Protein AF-A0A0S3T993-F1 (afdb_monomer_lite)

Organism: NCBI:txid157739

InterPro domains:
  IPR015421 Pyridoxal phosphate-dependent transferase, major domain [G3DSA:3.40.640.10] (2-81)
  IPR015424 Pyridoxal phosphate-dependent transferase [SSF53383] (3-78)
  IPR019942 LL-diaminopimelate aminotransferase/aminotransferase ALD1 [PTHR43144] (2-81)

Secondary structure (DSSP, 8-state):
--TT--EEEEES--HHHHHHHHHTT-S--EETTTTEETTEEEEE-SGGGTT---GGGS-S-SEEEEEESPTTT-PPPPHHHHHHTSHHHHHHHHHTTT-EEEEEEPPP-----S-S-S--

Structure (mmCIF, N/CA/C/O backbone):
data_AF-A0A0S3T993-F1
#
_entry.id   AF-A0A0S3T993-F1
#
loop_
_atom_site.group_PDB
_atom_site.id
_atom_site.type_symbol
_atom_site.label_atom_id
_atom_site.label_alt_id
_atom_site.label_comp_id
_atom_site.label_asym_id
_atom_site.label_entity_id
_atom_site.label_seq_id
_atom_site.pdbx_PDB_ins_code
_atom_site.Cartn_x
_atom_site.Cartn_y
_atom_site.Cartn_z
_atom_site.occupancy
_atom_site.B_iso_or_equiv
_atom_site.auth_seq_id
_atom_site.auth_comp_id
_atom_site.auth_asym_id
_atom_site.auth_atom_id
_atom_site.pdbx_PDB_model_num
ATOM 1 N N . MET A 1 1 ? 1.922 2.046 20.403 1.00 51.09 1 MET A N 1
ATOM 2 C CA . MET A 1 1 ? 1.347 2.466 19.107 1.00 51.09 1 MET A CA 1
ATOM 3 C C . MET A 1 1 ? -0.156 2.580 19.276 1.00 51.09 1 MET A C 1
ATOM 5 O O . MET A 1 1 ? -0.731 1.697 19.899 1.00 51.09 1 MET A O 1
ATOM 9 N N . GLY A 1 2 ? -0.756 3.696 18.858 1.00 52.25 2 GLY A N 1
ATOM 10 C CA . GLY A 1 2 ? -2.187 3.954 19.050 1.00 52.25 2 GLY A CA 1
ATOM 11 C C . GLY A 1 2 ? -3.064 3.232 18.014 1.00 52.25 2 GLY A C 1
ATOM 12 O O . GLY A 1 2 ? -2.574 2.911 16.933 1.00 52.25 2 GLY A O 1
ATOM 13 N N . PRO A 1 3 ? -4.356 3.006 18.305 1.00 52.75 3 PRO A N 1
ATOM 14 C CA . PRO A 1 3 ? -5.278 2.222 17.469 1.00 52.75 3 PRO A CA 1
ATOM 15 C C . PRO A 1 3 ? -5.688 2.880 16.134 1.00 52.75 3 PRO A C 1
ATOM 17 O O . PRO A 1 3 ? -6.504 2.322 15.414 1.00 52.75 3 PRO A O 1
ATOM 20 N N . ASN A 1 4 ? -5.130 4.044 15.784 1.00 63.72 4 ASN A N 1
ATOM 21 C CA . ASN A 1 4 ? -5.474 4.811 14.578 1.00 63.72 4 ASN A CA 1
ATOM 22 C C . ASN A 1 4 ? -4.246 5.062 13.688 1.00 63.72 4 ASN A C 1
ATOM 24 O O . ASN A 1 4 ? -4.073 6.151 13.145 1.00 63.72 4 ASN A O 1
ATOM 28 N N . LEU A 1 5 ? -3.354 4.076 13.581 1.00 71.38 5 LEU A N 1
ATOM 29 C CA . LEU A 1 5 ? -2.208 4.153 12.679 1.00 71.38 5 LEU A CA 1
ATOM 30 C C . LEU A 1 5 ? -2.711 4.097 11.229 1.00 71.38 5 LEU A C 1
ATOM 32 O O . LEU A 1 5 ? -3.357 3.122 10.844 1.00 71.38 5 LEU A O 1
ATOM 36 N N . LYS A 1 6 ? -2.434 5.128 10.425 1.00 77.44 6 LYS A N 1
ATOM 37 C CA . LYS A 1 6 ? -2.732 5.108 8.988 1.00 77.44 6 LYS A CA 1
ATOM 38 C C . LYS A 1 6 ? -1.568 4.464 8.247 1.00 77.44 6 LYS A C 1
ATOM 40 O O . LYS A 1 6 ? -0.425 4.892 8.412 1.00 77.44 6 LYS A O 1
ATOM 45 N N . ILE A 1 7 ? -1.872 3.446 7.450 1.00 83.38 7 ILE A N 1
ATOM 46 C CA . ILE A 1 7 ? -0.875 2.630 6.756 1.00 83.38 7 ILE A CA 1
ATOM 47 C C . ILE A 1 7 ? -0.956 2.901 5.265 1.00 83.38 7 ILE A C 1
ATOM 49 O O . ILE A 1 7 ? -2.048 3.012 4.710 1.00 83.38 7 ILE A O 1
ATOM 53 N N . VAL A 1 8 ? 0.200 2.966 4.621 1.00 85.62 8 VAL A N 1
ATOM 54 C CA . VAL A 1 8 ? 0.340 3.050 3.175 1.00 85.62 8 VAL A CA 1
ATOM 55 C C . VAL A 1 8 ? 1.039 1.812 2.640 1.00 85.62 8 VAL A C 1
ATOM 57 O O . VAL A 1 8 ? 2.048 1.372 3.191 1.00 85.62 8 VAL A O 1
ATOM 60 N N . VAL A 1 9 ? 0.523 1.288 1.533 1.00 87.62 9 VAL A N 1
ATOM 61 C CA . VAL A 1 9 ? 1.093 0.152 0.797 1.00 87.62 9 VAL A CA 1
ATOM 62 C C . VAL A 1 9 ? 1.142 0.461 -0.699 1.00 87.62 9 VAL A C 1
ATOM 64 O O . VAL A 1 9 ? 0.341 1.252 -1.200 1.00 87.62 9 VAL A O 1
ATOM 67 N N . GLN A 1 10 ? 2.072 -0.162 -1.425 1.00 87.56 10 GLN A N 1
ATOM 68 C CA . GLN A 1 10 ? 2.044 -0.174 -2.894 1.00 87.56 10 GLN A CA 1
ATOM 69 C C . GLN A 1 10 ? 0.809 -0.942 -3.404 1.00 87.56 10 GLN A C 1
ATOM 71 O O . GLN A 1 10 ? 0.290 -1.824 -2.732 1.00 87.56 10 GLN A O 1
ATOM 76 N N . ASP A 1 11 ? 0.310 -0.605 -4.586 1.00 89.06 11 ASP A N 1
ATOM 77 C CA . ASP A 1 11 ? -0.812 -1.288 -5.232 1.00 89.06 11 ASP A CA 1
ATOM 78 C C . ASP A 1 11 ? -0.450 -1.556 -6.700 1.00 89.06 11 ASP A C 1
ATOM 80 O O . ASP A 1 11 ? -0.424 -0.605 -7.491 1.00 89.06 11 ASP A O 1
ATOM 84 N N . PRO A 1 12 ? -0.120 -2.808 -7.073 1.00 88.19 12 PRO A N 1
ATOM 85 C CA . PRO A 1 12 ? -0.176 -4.025 -6.250 1.00 88.19 12 PRO A CA 1
ATOM 86 C C . PRO A 1 12 ? 1.036 -4.199 -5.305 1.00 88.19 12 PRO A C 1
ATOM 88 O O . PRO A 1 12 ? 2.169 -3.878 -5.672 1.00 88.19 12 PRO A O 1
ATOM 91 N N . SER A 1 13 ? 0.806 -4.792 -4.124 1.00 85.00 13 SER A N 1
ATOM 92 C CA . SER A 1 13 ? 1.839 -5.173 -3.140 1.00 85.00 13 SER A CA 1
ATOM 93 C C . SER A 1 13 ? 1.752 -6.636 -2.712 1.00 85.00 13 SER A C 1
ATOM 95 O O . SER A 1 13 ? 0.740 -7.311 -2.901 1.00 85.00 13 SER A O 1
ATOM 97 N N . PHE A 1 14 ? 2.790 -7.094 -2.014 1.00 81.44 14 PHE A N 1
ATOM 98 C CA . PHE A 1 14 ? 2.768 -8.341 -1.262 1.00 81.44 14 PHE A CA 1
ATOM 99 C C . PHE A 1 14 ? 1.672 -8.318 -0.178 1.00 81.44 14 PHE A C 1
ATOM 101 O O . PHE A 1 14 ? 1.600 -7.379 0.620 1.00 81.44 14 PHE A O 1
ATOM 108 N N . SER A 1 15 ? 0.810 -9.341 -0.150 1.00 83.50 15 SER A N 1
ATOM 109 C CA . SER A 1 15 ? -0.396 -9.354 0.697 1.00 83.50 15 SER A CA 1
ATOM 110 C C . SER A 1 15 ? -0.086 -9.364 2.193 1.00 83.50 15 SER A C 1
ATOM 112 O O . SER A 1 15 ? -0.845 -8.795 2.973 1.00 83.50 15 SER A O 1
ATOM 114 N N . ALA A 1 16 ? 1.065 -9.920 2.590 1.00 84.94 16 ALA A N 1
ATOM 115 C CA . ALA A 1 16 ? 1.424 -10.081 3.994 1.00 84.94 16 ALA A CA 1
ATOM 116 C C . ALA A 1 16 ? 1.459 -8.755 4.772 1.00 84.94 16 ALA A C 1
ATOM 118 O O . ALA A 1 16 ? 1.191 -8.758 5.972 1.00 84.94 16 ALA A O 1
ATOM 119 N N . TYR A 1 17 ? 1.757 -7.622 4.119 1.00 83.50 17 TYR A N 1
ATOM 120 C CA . TYR A 1 17 ? 1.703 -6.310 4.772 1.00 83.50 17 TYR A CA 1
ATOM 121 C C . TYR A 1 17 ? 0.278 -5.963 5.206 1.00 83.50 17 TYR A C 1
ATOM 123 O O . TYR A 1 17 ? 0.056 -5.600 6.358 1.00 83.50 17 TYR A O 1
ATOM 131 N N . ILE A 1 18 ? -0.690 -6.146 4.306 1.00 86.25 18 ILE A N 1
ATOM 132 C CA . ILE A 1 18 ? -2.106 -5.899 4.583 1.00 86.25 18 ILE A CA 1
ATOM 133 C C . ILE A 1 18 ? -2.612 -6.904 5.620 1.00 86.25 18 ILE A C 1
ATOM 135 O O . ILE A 1 18 ? -3.232 -6.494 6.598 1.00 86.25 18 ILE A O 1
ATOM 139 N N . ASP A 1 19 ? -2.289 -8.189 5.462 1.00 87.25 19 ASP A N 1
ATOM 140 C CA . ASP A 1 19 ? -2.718 -9.250 6.382 1.00 87.25 19 ASP A CA 1
ATOM 141 C C . ASP A 1 19 ? -2.198 -9.002 7.808 1.00 87.25 19 ASP A C 1
ATOM 143 O O . ASP A 1 19 ? -2.945 -9.112 8.781 1.00 87.25 19 ASP A O 1
ATOM 147 N N . SER A 1 20 ? -0.939 -8.574 7.944 1.00 85.31 20 SER A N 1
ATOM 148 C CA . SER A 1 20 ? -0.346 -8.218 9.239 1.00 85.31 20 SER A CA 1
ATOM 149 C C . SER A 1 20 ? -1.077 -7.037 9.880 1.00 85.31 20 SER A C 1
ATOM 151 O O . SER A 1 20 ? -1.390 -7.065 11.071 1.00 85.31 20 SER A O 1
ATOM 153 N N . SER A 1 21 ? -1.412 -6.014 9.094 1.00 84.62 21 SER A N 1
ATOM 154 C CA . SER A 1 21 ? -2.172 -4.855 9.567 1.00 84.62 21 SER A CA 1
ATOM 155 C C . SER A 1 21 ? -3.614 -5.200 9.958 1.00 84.62 21 SER A C 1
ATOM 157 O O . SER A 1 21 ? -4.137 -4.621 10.914 1.00 84.62 21 SER A O 1
ATOM 159 N N . VAL A 1 22 ? -4.246 -6.159 9.269 1.00 86.38 22 VAL A N 1
ATOM 160 C CA . VAL A 1 22 ? -5.557 -6.720 9.642 1.00 86.38 22 VAL A CA 1
ATOM 161 C C . VAL A 1 22 ? -5.473 -7.411 10.999 1.00 86.38 22 VAL A C 1
ATOM 163 O O . VAL A 1 22 ? -6.270 -7.107 11.886 1.00 86.38 22 VAL A O 1
ATOM 166 N N . ILE A 1 23 ? -4.487 -8.291 11.189 1.00 85.06 23 ILE A N 1
ATOM 167 C CA . ILE A 1 23 ? -4.314 -9.082 12.419 1.00 85.06 23 ILE A CA 1
ATOM 168 C C . ILE A 1 23 ? -4.056 -8.185 13.637 1.00 85.06 23 ILE A C 1
ATOM 170 O O . ILE A 1 23 ? -4.585 -8.440 14.716 1.00 85.06 23 ILE A O 1
ATOM 174 N N . ILE A 1 24 ? -3.279 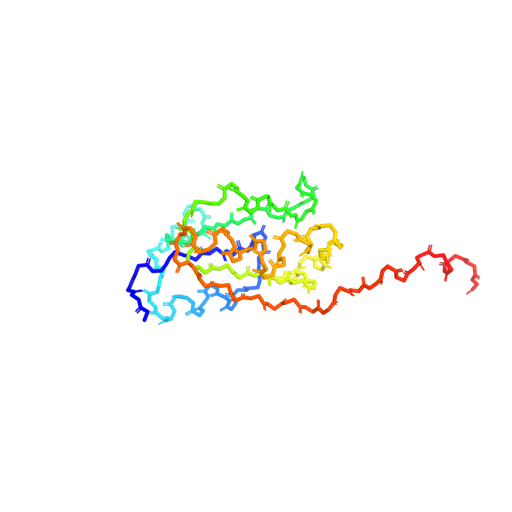-7.112 13.469 1.00 83.81 24 ILE A N 1
ATOM 175 C CA . ILE A 1 24 ? -2.968 -6.154 14.547 1.00 83.81 24 ILE A CA 1
ATOM 176 C C . ILE A 1 24 ? -4.159 -5.208 14.822 1.00 83.81 24 ILE A C 1
ATOM 178 O O . ILE A 1 24 ? -4.152 -4.462 15.800 1.00 83.81 24 ILE A O 1
ATOM 182 N N . GLY A 1 25 ? -5.210 -5.243 13.995 1.00 82.56 25 GLY A N 1
ATOM 183 C CA . GLY A 1 25 ? -6.402 -4.408 14.155 1.00 82.56 25 GLY A CA 1
ATOM 184 C C . GLY A 1 25 ? -6.182 -2.946 13.762 1.00 82.56 25 GLY A C 1
ATOM 185 O O . GLY A 1 25 ? -6.857 -2.063 14.284 1.00 82.56 25 GLY A O 1
ATOM 186 N N . GLN A 1 26 ? -5.231 -2.673 12.863 1.00 80.62 26 GLN A N 1
ATOM 187 C CA . GLN A 1 26 ? -4.896 -1.314 12.411 1.00 80.62 26 GLN A CA 1
ATOM 188 C C . GLN A 1 26 ? -5.740 -0.851 11.214 1.00 80.62 26 GLN A C 1
ATOM 190 O O . GLN A 1 26 ? -5.737 0.328 10.858 1.00 80.62 26 GLN A O 1
ATOM 195 N N . VAL A 1 27 ? -6.472 -1.767 10.582 1.00 84.25 27 VAL A N 1
ATOM 196 C CA . VAL A 1 27 ? -7.250 -1.499 9.366 1.00 84.25 27 VAL A CA 1
ATOM 197 C C . VAL A 1 27 ? -8.746 -1.517 9.670 1.00 84.25 27 VAL A C 1
ATOM 199 O O . VAL A 1 27 ? -9.216 -2.188 10.588 1.00 84.25 27 VAL A O 1
ATOM 202 N N . GLY A 1 28 ? -9.513 -0.760 8.894 1.00 85.75 28 GLY A N 1
ATOM 203 C CA . GLY A 1 28 ? -10.967 -0.741 8.983 1.00 85.75 28 GLY A CA 1
ATOM 204 C C . GLY A 1 28 ? -11.620 -1.890 8.210 1.00 85.75 28 GLY A C 1
ATOM 205 O O . GLY A 1 28 ? -10.967 -2.809 7.729 1.00 85.75 28 GLY A O 1
ATOM 206 N N . LYS A 1 29 ? -12.947 -1.820 8.053 1.00 89.00 29 LYS A N 1
ATOM 207 C CA . LYS A 1 29 ? -13.720 -2.835 7.317 1.00 89.00 29 LYS A CA 1
ATOM 208 C C . LYS A 1 29 ? -13.238 -2.987 5.868 1.00 89.00 29 LYS A C 1
ATOM 210 O O . LYS A 1 29 ? -12.922 -1.988 5.218 1.00 89.00 29 LYS A O 1
ATOM 215 N N . PHE A 1 30 ? -13.265 -4.217 5.367 1.00 89.94 30 PHE A N 1
ATOM 216 C CA . PHE A 1 30 ? -13.106 -4.510 3.946 1.00 89.94 30 PHE A CA 1
ATOM 217 C C . PHE A 1 30 ? -14.303 -3.967 3.146 1.00 89.94 30 PHE A C 1
ATOM 219 O O . PHE A 1 30 ? -15.435 -3.968 3.637 1.00 89.94 30 PHE A O 1
ATOM 226 N N . VAL A 1 31 ? -14.048 -3.444 1.947 1.00 91.75 31 VAL A N 1
ATOM 227 C CA . VAL A 1 31 ? -15.059 -2.887 1.039 1.00 91.75 31 VAL A CA 1
ATOM 228 C C . VAL A 1 31 ? -15.065 -3.708 -0.245 1.00 91.75 31 VAL A C 1
ATOM 230 O O . VAL A 1 31 ? -14.241 -3.474 -1.130 1.00 91.75 31 VAL A O 1
ATOM 233 N N . ASP A 1 32 ? -16.018 -4.636 -0.358 1.00 89.62 32 ASP A N 1
ATOM 234 C CA . ASP A 1 32 ? -16.078 -5.630 -1.442 1.00 89.62 32 ASP A CA 1
ATOM 235 C C . ASP A 1 32 ? -16.079 -5.000 -2.840 1.00 89.62 32 ASP A C 1
ATOM 237 O O . ASP A 1 32 ? -15.332 -5.425 -3.714 1.00 89.62 32 ASP A O 1
ATOM 241 N N . ASN A 1 33 ? -16.840 -3.917 -3.034 1.00 90.25 33 ASN A N 1
ATOM 242 C CA . ASN A 1 33 ? -16.969 -3.247 -4.335 1.00 90.25 33 ASN A CA 1
ATOM 243 C C . ASN A 1 33 ? -15.650 -2.666 -4.873 1.00 90.25 33 ASN A C 1
ATOM 245 O O . ASN A 1 33 ? -15.547 -2.389 -6.064 1.00 90.25 33 ASN A O 1
ATOM 249 N N . VAL A 1 34 ? -14.671 -2.423 -3.996 1.00 85.94 34 VAL A N 1
ATOM 250 C CA . VAL A 1 34 ? -13.376 -1.814 -4.346 1.00 85.94 34 VAL A CA 1
ATOM 251 C C . VAL A 1 34 ? -12.219 -2.794 -4.111 1.00 85.94 34 VAL A C 1
ATOM 253 O O . VAL A 1 34 ? -11.107 -2.541 -4.563 1.00 85.94 34 VAL A O 1
ATOM 256 N N . GLY A 1 35 ? -12.457 -3.910 -3.411 1.00 87.19 35 GLY A N 1
ATOM 257 C CA . GLY A 1 35 ? -11.431 -4.897 -3.069 1.00 87.19 35 GLY A CA 1
ATOM 258 C C . GLY A 1 35 ? -10.366 -4.373 -2.100 1.00 87.19 35 GLY A C 1
ATOM 259 O O . GLY A 1 35 ? -9.216 -4.799 -2.165 1.00 87.19 35 GLY A O 1
ATOM 260 N N . LYS A 1 36 ? -10.712 -3.406 -1.239 1.00 89.75 36 LYS A N 1
ATOM 261 C CA . LYS A 1 36 ? -9.754 -2.672 -0.391 1.00 89.75 36 LYS A CA 1
ATOM 262 C C . LYS A 1 36 ? -10.234 -2.552 1.052 1.00 89.75 36 LYS A C 1
ATOM 264 O O . LYS A 1 36 ? -11.434 -2.467 1.318 1.00 89.75 36 LYS A O 1
ATOM 269 N N . TYR A 1 37 ? -9.292 -2.500 1.990 1.00 90.31 37 TYR A N 1
ATOM 270 C CA . TYR A 1 37 ? -9.574 -2.219 3.397 1.00 90.31 37 TYR A CA 1
ATOM 271 C C . TYR A 1 37 ? -9.658 -0.713 3.640 1.00 90.31 37 TYR A C 1
ATOM 273 O O . TYR A 1 37 ? -8.884 0.076 3.094 1.00 90.31 37 TYR A O 1
ATOM 281 N N . LYS A 1 38 ? -10.591 -0.295 4.500 1.00 88.19 38 LYS A N 1
ATOM 28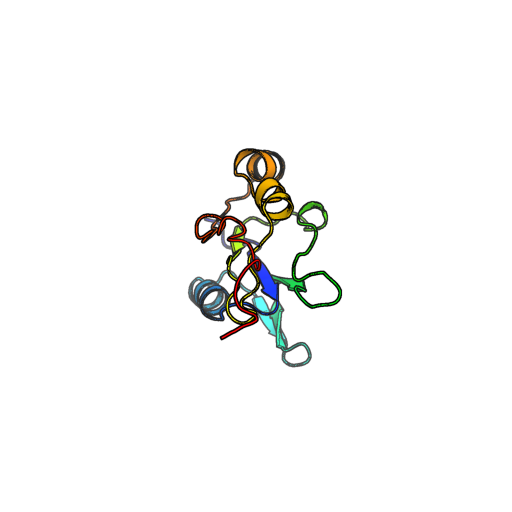2 C CA . LYS A 1 38 ? -10.603 1.079 5.019 1.00 88.19 38 LYS A CA 1
ATOM 283 C C . LYS A 1 38 ? -9.363 1.327 5.881 1.00 88.19 38 LYS A C 1
ATOM 285 O O . LYS A 1 38 ? -8.802 0.398 6.448 1.00 88.19 38 LYS A O 1
ATOM 290 N N . ASN A 1 39 ? -8.988 2.596 6.034 1.00 86.12 39 ASN A N 1
ATOM 291 C CA . ASN A 1 39 ? -7.825 3.023 6.823 1.00 86.12 39 ASN A CA 1
ATOM 292 C C . ASN A 1 39 ? -6.452 2.574 6.267 1.00 86.12 39 ASN A C 1
ATOM 294 O O . ASN A 1 39 ? -5.439 2.734 6.944 1.00 86.12 39 ASN A O 1
ATOM 298 N N . ILE A 1 40 ? -6.415 2.069 5.027 1.00 87.62 40 ILE A N 1
ATOM 299 C CA . ILE A 1 40 ? -5.192 1.864 4.246 1.00 87.62 40 ILE A CA 1
ATOM 300 C C . ILE A 1 40 ? -5.216 2.815 3.050 1.00 87.62 40 ILE A C 1
ATOM 302 O O . ILE A 1 40 ? -6.237 2.956 2.371 1.00 87.62 40 ILE A O 1
ATOM 306 N N . GLU A 1 41 ? -4.094 3.469 2.790 1.00 87.56 41 GLU A N 1
ATOM 307 C CA . GLU A 1 41 ? -3.871 4.277 1.598 1.00 87.56 41 GLU A CA 1
ATOM 308 C C . GLU A 1 41 ? -3.015 3.488 0.597 1.00 87.56 41 GLU A C 1
ATOM 310 O O . GLU A 1 41 ? -1.952 2.960 0.912 1.00 87.56 41 GLU A O 1
ATOM 315 N N . TYR A 1 42 ? -3.536 3.335 -0.618 1.00 87.50 42 TYR A N 1
ATOM 316 C CA . TYR A 1 42 ? -2.977 2.452 -1.640 1.00 87.50 42 TYR A CA 1
ATOM 317 C C . TYR A 1 42 ? -2.276 3.289 -2.712 1.00 87.50 42 TYR A C 1
ATOM 319 O O . TYR A 1 42 ? -2.938 4.017 -3.454 1.00 87.50 42 TYR A O 1
ATOM 327 N N . MET A 1 43 ? -0.952 3.182 -2.814 1.00 87.38 43 MET A N 1
ATOM 328 C CA . MET A 1 43 ? -0.152 3.868 -3.833 1.00 87.38 43 MET A CA 1
ATOM 329 C C . MET A 1 43 ? -0.234 3.108 -5.150 1.00 87.38 43 MET A C 1
ATOM 331 O O . MET A 1 43 ? 0.376 2.055 -5.296 1.00 87.38 43 MET A O 1
ATOM 335 N N . THR A 1 44 ? -0.980 3.636 -6.118 1.00 88.00 44 THR A N 1
ATOM 336 C CA . THR A 1 44 ? -1.119 2.993 -7.431 1.00 88.00 44 THR A CA 1
ATOM 337 C C . THR A 1 44 ? 0.215 2.989 -8.188 1.00 88.00 44 THR A C 1
ATOM 339 O O . THR A 1 44 ? 0.652 4.002 -8.746 1.00 88.00 44 THR A O 1
ATOM 342 N N . CYS A 1 45 ? 0.843 1.820 -8.246 1.00 83.88 45 CYS A N 1
ATOM 343 C CA . CYS A 1 45 ? 2.123 1.576 -8.895 1.00 83.88 45 CYS A CA 1
ATOM 344 C C . CYS A 1 45 ? 1.894 0.720 -10.144 1.00 83.88 45 CYS A C 1
ATOM 346 O O . CYS A 1 45 ? 1.763 -0.499 -10.071 1.00 83.88 45 CYS A O 1
ATOM 348 N N . GLY A 1 46 ? 1.870 1.354 -11.314 1.00 84.88 46 GLY A N 1
ATOM 349 C CA . GLY A 1 46 ? 1.691 0.660 -12.586 1.00 84.88 46 GLY A CA 1
ATOM 350 C C . GLY A 1 46 ? 2.501 1.291 -13.713 1.00 84.88 46 GLY A C 1
ATOM 351 O O . GLY A 1 46 ? 3.210 2.274 -13.489 1.00 84.88 46 GLY A O 1
ATOM 352 N N . PRO A 1 47 ? 2.371 0.780 -14.948 1.00 82.12 47 PRO A N 1
ATOM 353 C CA . PRO A 1 47 ? 3.119 1.292 -16.097 1.00 82.12 47 PRO A CA 1
ATOM 354 C C . PRO A 1 47 ? 2.904 2.792 -16.332 1.00 82.12 47 PRO A C 1
ATOM 356 O O . PRO A 1 47 ? 3.835 3.506 -16.676 1.00 82.12 47 PRO A O 1
ATOM 359 N N . GLN A 1 48 ? 1.689 3.289 -16.075 1.00 84.31 48 GLN A N 1
ATOM 360 C CA . GLN A 1 48 ? 1.338 4.701 -16.269 1.00 84.31 48 GLN A CA 1
ATOM 361 C C . GLN A 1 48 ? 2.007 5.640 -15.255 1.00 84.31 48 GLN A C 1
ATOM 363 O O . GLN A 1 48 ? 2.140 6.833 -15.510 1.00 84.31 48 GLN A O 1
ATOM 368 N N . THR A 1 49 ? 2.433 5.104 -14.108 1.00 80.25 49 THR A N 1
ATOM 369 C CA . THR A 1 49 ? 3.134 5.836 -13.046 1.00 80.25 49 THR A CA 1
ATOM 370 C C . THR A 1 49 ? 4.612 5.452 -12.964 1.00 80.25 49 THR A C 1
ATOM 372 O O . THR A 1 49 ? 5.282 5.803 -11.999 1.00 80.25 49 THR A O 1
ATOM 375 N N . ASN A 1 50 ? 5.152 4.717 -13.947 1.00 82.12 50 ASN A N 1
ATOM 376 C CA . ASN A 1 50 ? 6.494 4.120 -13.876 1.00 82.12 50 ASN A CA 1
ATOM 377 C C . ASN A 1 50 ? 6.725 3.349 -12.562 1.00 82.12 50 ASN A C 1
ATOM 379 O O . ASN A 1 50 ? 7.797 3.432 -11.965 1.00 82.12 50 ASN A O 1
ATOM 383 N N . PHE A 1 51 ? 5.687 2.650 -12.087 1.00 82.75 51 PHE A N 1
ATOM 384 C CA . PHE A 1 51 ? 5.676 1.859 -10.854 1.00 82.75 51 PHE A CA 1
ATOM 385 C C . PHE A 1 51 ? 6.091 2.627 -9.585 1.00 82.75 51 PHE A C 1
ATOM 387 O O . PHE A 1 51 ? 6.479 2.016 -8.591 1.00 82.75 51 PHE A O 1
ATOM 394 N N . PHE A 1 52 ? 5.966 3.957 -9.586 1.00 79.69 52 PHE A N 1
ATOM 395 C CA . PHE A 1 52 ? 6.288 4.803 -8.441 1.00 79.69 52 PHE A CA 1
ATOM 396 C C . PHE A 1 52 ? 5.291 5.955 -8.317 1.00 79.69 52 PHE A C 1
ATOM 398 O O . PHE A 1 52 ? 4.933 6.603 -9.296 1.00 79.69 52 PHE A O 1
ATOM 405 N N . THR A 1 53 ? 4.846 6.239 -7.099 1.00 74.94 53 THR A N 1
ATOM 406 C CA . THR A 1 53 ? 3.930 7.351 -6.819 1.00 74.94 53 THR A CA 1
ATOM 407 C C . THR A 1 53 ? 4.646 8.396 -5.977 1.00 74.94 53 THR A C 1
ATOM 409 O O . THR A 1 53 ? 5.470 8.055 -5.131 1.00 74.94 53 THR A O 1
ATOM 412 N N . ASP A 1 54 ? 4.338 9.673 -6.203 1.00 71.88 54 ASP A N 1
ATOM 413 C CA . ASP A 1 54 ? 4.912 10.757 -5.412 1.00 71.88 54 ASP A CA 1
ATOM 414 C C . ASP A 1 54 ? 4.443 10.678 -3.951 1.00 71.88 54 ASP A C 1
ATOM 416 O O . ASP A 1 54 ? 3.286 10.957 -3.623 1.00 71.88 54 ASP A O 1
ATOM 420 N N . LEU A 1 55 ? 5.376 10.338 -3.065 1.00 70.00 55 LEU A N 1
ATOM 421 C CA . LEU A 1 55 ? 5.163 10.222 -1.623 1.00 70.00 55 LEU A CA 1
ATOM 422 C C . LEU A 1 55 ? 4.782 11.557 -0.976 1.00 70.00 55 LEU A C 1
ATOM 424 O O . LEU A 1 55 ? 4.238 11.587 0.128 1.00 70.00 55 LEU A O 1
ATOM 428 N N . LEU A 1 56 ? 5.053 12.686 -1.638 1.00 67.12 56 LEU A N 1
ATOM 429 C CA . LEU A 1 56 ? 4.697 14.006 -1.126 1.00 67.12 56 LEU A CA 1
ATOM 430 C C . LEU A 1 56 ? 3.184 14.236 -1.120 1.00 67.12 56 LEU A C 1
ATOM 432 O O . LEU A 1 56 ? 2.712 14.990 -0.261 1.00 67.12 56 LEU A O 1
ATOM 436 N N . SER A 1 57 ? 2.457 13.579 -2.027 1.00 68.19 57 SER A N 1
ATOM 437 C CA . SER A 1 57 ? 0.998 13.671 -2.171 1.00 68.19 57 SER A CA 1
ATOM 438 C C . SER A 1 57 ? 0.220 12.903 -1.096 1.00 68.19 57 SER A C 1
ATOM 440 O O . SER A 1 57 ? -0.963 13.164 -0.885 1.00 68.19 57 SER A O 1
ATOM 442 N N . ILE A 1 58 ? 0.899 12.009 -0.377 1.00 70.00 58 ILE A N 1
ATOM 443 C CA . ILE A 1 58 ? 0.314 11.137 0.638 1.00 70.00 58 ILE A CA 1
ATOM 444 C C . ILE A 1 58 ? 0.029 11.946 1.905 1.00 70.00 58 ILE A C 1
ATOM 446 O O . ILE A 1 58 ? 0.915 12.597 2.477 1.00 70.00 58 ILE A O 1
ATOM 450 N N . SER A 1 59 ? -1.226 11.916 2.355 1.00 59.41 59 SER A N 1
ATOM 451 C CA . SER A 1 59 ? -1.654 12.654 3.545 1.00 59.41 59 SER A CA 1
ATOM 452 C C . SER A 1 59 ? -1.234 11.896 4.809 1.00 59.41 59 SER A C 1
ATOM 454 O O . SER A 1 59 ? -1.466 10.696 4.909 1.00 59.41 59 SER A O 1
ATOM 456 N N . SER A 1 60 ? -0.642 12.606 5.781 1.00 60.16 60 SER A N 1
ATOM 457 C CA . SER A 1 60 ? -0.365 12.184 7.173 1.00 60.16 60 SER A CA 1
ATOM 458 C C . SER A 1 60 ? -0.416 10.666 7.421 1.00 60.16 60 SER A C 1
ATOM 460 O O . SER A 1 60 ? -1.395 10.150 7.958 1.00 60.16 60 SER A O 1
ATOM 462 N N . THR A 1 61 ? 0.610 9.944 6.960 1.00 62.75 61 THR A N 1
ATOM 463 C CA . THR A 1 61 ? 0.666 8.479 7.071 1.00 62.75 61 THR A CA 1
ATOM 464 C C . THR A 1 61 ? 1.756 8.033 8.019 1.00 62.75 61 THR A C 1
ATOM 466 O O . THR A 1 61 ? 2.934 8.206 7.728 1.00 62.75 61 THR A O 1
ATOM 469 N N . GLU A 1 62 ? 1.353 7.364 9.087 1.00 65.44 62 GLU A N 1
ATOM 470 C CA . GLU A 1 62 ? 2.220 6.906 10.165 1.00 65.44 62 GLU A CA 1
ATOM 471 C C . GLU A 1 62 ? 3.109 5.713 9.799 1.00 65.44 62 GLU A C 1
ATOM 473 O O . GLU A 1 62 ? 4.119 5.520 10.460 1.00 65.44 62 GLU A O 1
ATOM 478 N N . LEU A 1 63 ? 2.753 4.911 8.788 1.00 75.88 63 LEU A N 1
ATOM 479 C CA . LEU A 1 63 ? 3.538 3.754 8.349 1.00 75.88 63 LEU A CA 1
ATOM 480 C C . LEU A 1 63 ? 3.457 3.536 6.839 1.00 75.88 63 LEU A C 1
ATOM 482 O O . LEU A 1 63 ? 2.368 3.361 6.307 1.00 75.88 63 LEU A O 1
ATOM 486 N N . ILE A 1 64 ? 4.600 3.497 6.152 1.00 80.19 64 ILE A N 1
ATOM 487 C CA . ILE A 1 64 ? 4.678 3.196 4.712 1.00 80.19 64 ILE A CA 1
ATOM 488 C C . ILE A 1 64 ? 5.419 1.873 4.528 1.00 80.19 64 ILE A C 1
ATOM 490 O O . ILE A 1 64 ? 6.594 1.788 4.883 1.00 80.19 64 ILE A O 1
ATOM 494 N N . PHE A 1 65 ? 4.751 0.879 3.941 1.00 82.56 65 PHE A N 1
ATOM 495 C CA . PHE A 1 65 ? 5.374 -0.343 3.440 1.00 82.56 65 PHE A CA 1
ATOM 496 C C . PHE A 1 65 ? 5.786 -0.144 1.983 1.00 82.56 65 PHE A C 1
ATOM 498 O O . PHE A 1 65 ? 4.946 0.035 1.098 1.00 82.56 65 PHE A O 1
ATOM 505 N N . PHE A 1 66 ? 7.093 -0.188 1.744 1.00 81.62 66 PHE A N 1
ATOM 506 C CA . PHE A 1 66 ? 7.682 -0.069 0.416 1.00 81.62 66 PHE A CA 1
ATOM 507 C C . PHE A 1 66 ? 8.647 -1.226 0.182 1.00 81.62 66 PHE A C 1
ATOM 509 O O . PHE A 1 66 ? 9.554 -1.438 0.997 1.00 81.62 66 PHE A O 1
ATOM 516 N N . ASN A 1 67 ? 8.430 -1.946 -0.915 1.00 83.00 67 ASN A N 1
ATOM 517 C CA . ASN A 1 67 ? 9.207 -3.095 -1.340 1.00 83.00 67 ASN A CA 1
ATOM 518 C C . ASN A 1 67 ? 9.907 -2.777 -2.668 1.00 83.00 67 ASN A C 1
ATOM 520 O O . ASN A 1 67 ? 9.265 -2.413 -3.654 1.00 83.00 67 ASN A O 1
ATOM 524 N N . SER A 1 68 ? 11.230 -2.909 -2.693 1.00 82.62 68 SER A N 1
ATOM 525 C CA . SER A 1 68 ? 12.039 -2.743 -3.901 1.00 82.62 68 SER A CA 1
ATOM 526 C C . SER A 1 68 ? 13.149 -3.801 -3.919 1.00 82.62 68 SER A C 1
ATOM 528 O O . SER A 1 68 ? 13.980 -3.799 -3.003 1.00 82.62 68 SER A O 1
ATOM 530 N N . PRO A 1 69 ? 13.199 -4.683 -4.939 1.00 85.25 69 PRO A N 1
ATOM 531 C CA . PRO A 1 69 ? 12.238 -4.819 -6.044 1.00 85.25 69 PRO A CA 1
ATOM 532 C C . PRO A 1 69 ? 10.820 -5.192 -5.574 1.00 85.25 69 PRO A C 1
ATOM 534 O O . PRO A 1 69 ? 10.654 -6.050 -4.710 1.00 85.25 69 PRO A O 1
ATOM 537 N N . ASN A 1 70 ? 9.787 -4.555 -6.133 1.00 83.38 70 ASN A N 1
ATOM 538 C CA . ASN A 1 70 ? 8.408 -4.767 -5.690 1.00 83.38 70 ASN A CA 1
ATOM 539 C C . ASN A 1 70 ? 7.906 -6.165 -6.067 1.00 83.38 70 ASN A C 1
ATOM 541 O O . ASN A 1 70 ? 7.808 -6.501 -7.239 1.00 83.38 70 ASN A O 1
ATOM 545 N N . ASN A 1 71 ? 7.494 -6.963 -5.092 1.00 83.69 71 ASN A N 1
ATOM 546 C CA . ASN A 1 71 ? 6.673 -8.155 -5.309 1.00 83.69 71 ASN A CA 1
ATOM 547 C C . ASN A 1 71 ? 5.187 -7.733 -5.320 1.00 83.69 71 ASN A C 1
ATOM 549 O O . ASN A 1 71 ? 4.744 -7.201 -4.298 1.00 83.69 71 ASN A O 1
ATOM 553 N N . PRO A 1 72 ? 4.405 -7.938 -6.403 1.00 85.50 72 PRO A N 1
ATOM 554 C CA . PRO A 1 72 ? 4.622 -8.883 -7.513 1.00 85.50 72 PRO A CA 1
ATOM 555 C C . PRO A 1 72 ? 5.164 -8.305 -8.830 1.00 85.50 72 PRO A C 1
ATOM 557 O O . PRO A 1 72 ? 5.332 -9.056 -9.786 1.00 85.50 72 PRO A O 1
ATOM 560 N N . THR A 1 73 ? 5.414 -6.998 -8.939 1.00 85.75 73 THR A N 1
ATOM 561 C CA . THR A 1 73 ? 5.723 -6.376 -10.246 1.00 85.75 73 THR A CA 1
ATOM 562 C C . THR A 1 73 ? 7.165 -6.564 -10.729 1.00 85.75 73 THR A C 1
ATOM 564 O O . THR A 1 73 ? 7.461 -6.255 -11.878 1.00 85.75 73 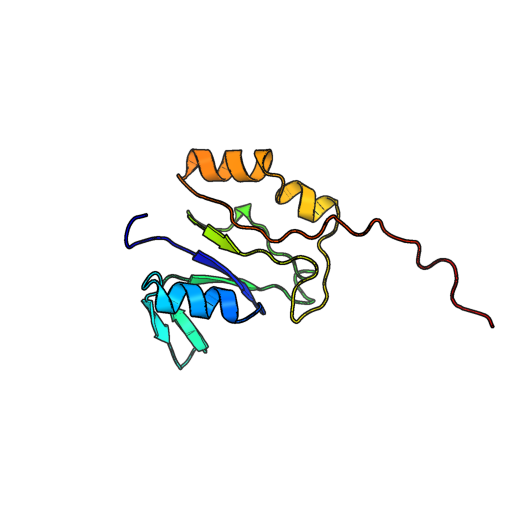THR A O 1
ATOM 567 N N . GLY A 1 74 ? 8.076 -7.005 -9.863 1.00 84.06 74 GLY A N 1
ATOM 568 C CA . GLY A 1 74 ? 9.518 -7.087 -10.104 1.00 84.06 74 GLY A CA 1
ATOM 569 C C . GLY A 1 74 ? 10.221 -5.732 -10.249 1.00 84.06 74 GLY A C 1
ATOM 570 O O . GLY A 1 74 ? 11.424 -5.700 -10.486 1.00 84.06 74 GLY A O 1
ATOM 571 N N . HIS A 1 75 ? 9.505 -4.609 -10.125 1.00 83.44 75 HIS A N 1
ATOM 572 C CA . HIS A 1 75 ? 10.066 -3.295 -10.428 1.00 83.44 75 HIS A CA 1
ATOM 573 C C . HIS A 1 75 ? 10.953 -2.789 -9.287 1.00 83.44 75 HIS A C 1
ATOM 575 O O . HIS A 1 75 ? 10.493 -2.658 -8.150 1.00 83.44 75 HIS A O 1
ATOM 581 N N . ALA A 1 76 ? 12.212 -2.486 -9.594 1.00 84.69 76 ALA A N 1
ATOM 582 C CA . ALA A 1 76 ? 13.143 -1.862 -8.664 1.00 84.69 76 ALA A CA 1
ATOM 583 C C . ALA A 1 76 ? 13.056 -0.337 -8.768 1.00 84.69 76 ALA A C 1
ATOM 585 O O . ALA A 1 76 ? 13.053 0.222 -9.864 1.00 84.69 76 ALA A O 1
ATOM 586 N N . ALA A 1 77 ? 13.000 0.341 -7.625 1.00 82.12 77 ALA A N 1
ATOM 587 C CA . ALA A 1 77 ? 13.053 1.793 -7.590 1.00 82.12 77 ALA A CA 1
ATOM 588 C C . ALA A 1 77 ? 14.420 2.286 -8.087 1.00 82.12 77 ALA A C 1
ATOM 590 O O . ALA A 1 77 ? 15.472 1.825 -7.640 1.00 82.12 77 ALA A O 1
ATOM 591 N N . THR A 1 78 ? 14.406 3.260 -8.994 1.00 82.75 78 THR A N 1
ATOM 592 C CA . THR A 1 78 ? 15.624 3.925 -9.472 1.00 82.75 78 THR A CA 1
ATOM 593 C C . THR A 1 78 ? 16.322 4.666 -8.334 1.00 82.75 78 THR A C 1
ATOM 595 O O . THR A 1 78 ? 15.682 5.116 -7.385 1.00 82.75 78 THR A O 1
ATOM 598 N N . ARG A 1 79 ? 17.626 4.940 -8.468 1.00 76.75 79 ARG A N 1
ATOM 599 C CA . ARG A 1 79 ? 18.376 5.754 -7.491 1.00 76.75 79 ARG A CA 1
ATOM 600 C C . ARG A 1 79 ? 17.708 7.102 -7.184 1.00 76.75 79 ARG A C 1
ATOM 602 O O . ARG A 1 79 ? 17.745 7.558 -6.046 1.00 76.75 79 ARG A O 1
ATOM 609 N N . LYS A 1 80 ? 17.083 7.746 -8.180 1.00 76.94 80 LYS A N 1
ATOM 610 C CA . LYS A 1 80 ? 16.344 9.005 -7.974 1.00 76.94 80 LYS A CA 1
ATOM 611 C C . LYS A 1 80 ? 15.105 8.789 -7.106 1.00 76.94 80 LYS A C 1
ATOM 613 O O . LYS A 1 80 ? 14.897 9.558 -6.179 1.00 76.94 80 LYS A O 1
ATOM 618 N N . GLN A 1 81 ? 14.323 7.747 -7.381 1.00 74.88 81 GLN A N 1
ATOM 619 C CA . GLN A 1 81 ? 13.140 7.374 -6.598 1.00 74.88 81 GLN A CA 1
ATOM 620 C C . GLN A 1 81 ? 13.516 6.955 -5.169 1.00 74.88 81 GLN A C 1
ATOM 622 O O . GLN A 1 81 ? 12.920 7.443 -4.214 1.00 74.88 81 GLN A O 1
ATOM 627 N N . SER A 1 82 ? 14.570 6.153 -5.010 1.00 67.88 82 SER A N 1
ATOM 628 C CA . SER A 1 82 ? 15.110 5.757 -3.704 1.00 67.88 82 SER A CA 1
ATOM 629 C C . SER A 1 82 ? 15.682 6.941 -2.920 1.00 67.88 82 SER A C 1
ATOM 631 O O . SER A 1 82 ? 15.553 6.978 -1.706 1.00 67.88 82 SER A O 1
ATOM 633 N N . CYS A 1 83 ? 16.211 7.973 -3.585 1.00 66.50 83 CYS A N 1
ATOM 634 C CA . CYS A 1 83 ? 16.634 9.212 -2.920 1.00 66.50 83 CYS A CA 1
ATOM 635 C C . CYS A 1 83 ? 15.457 9.954 -2.252 1.00 66.50 83 CYS A C 1
ATOM 637 O O . CYS A 1 83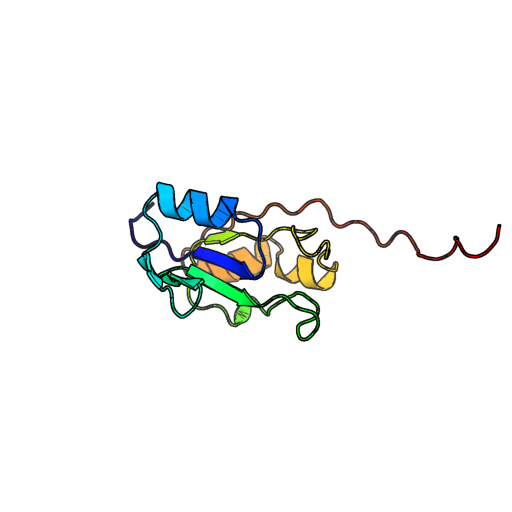 ? 15.616 10.565 -1.195 1.00 66.50 83 CYS A O 1
ATOM 639 N N . PHE A 1 84 ? 14.248 9.864 -2.822 1.00 64.44 84 PHE A N 1
ATOM 640 C CA . PHE A 1 84 ? 13.031 10.362 -2.168 1.00 64.44 84 PHE A CA 1
ATOM 641 C C . PHE A 1 84 ? 12.579 9.477 -0.997 1.00 64.44 84 PHE A C 1
ATOM 643 O O . PHE A 1 84 ? 11.821 9.952 -0.153 1.00 64.44 84 PHE A O 1
ATOM 650 N N . MET A 1 85 ? 13.070 8.234 -0.932 1.00 61.69 85 MET A N 1
ATOM 651 C CA . MET A 1 85 ? 12.872 7.288 0.169 1.00 61.69 85 MET A CA 1
ATOM 652 C C . MET A 1 85 ? 13.963 7.372 1.250 1.00 61.69 85 MET A C 1
ATOM 654 O O . MET A 1 85 ? 13.885 6.650 2.243 1.00 61.69 85 MET A O 1
ATOM 658 N N . GLU A 1 86 ? 14.986 8.217 1.084 1.00 60.66 86 GLU A N 1
ATOM 659 C CA . GLU A 1 86 ? 16.079 8.293 2.055 1.00 60.66 86 GLU A CA 1
ATOM 660 C C . GLU A 1 86 ? 15.557 8.697 3.438 1.00 60.66 86 GLU A C 1
ATOM 662 O O . GLU A 1 86 ? 14.706 9.597 3.531 1.00 60.66 86 GLU A O 1
ATOM 667 N N . PRO A 1 87 ? 16.083 8.087 4.519 1.00 55.41 87 PRO A N 1
ATOM 668 C CA . PRO A 1 87 ? 15.604 8.322 5.867 1.00 55.41 87 PRO A CA 1
ATOM 669 C C . PRO A 1 87 ? 15.575 9.798 6.222 1.00 55.41 87 PRO A C 1
ATOM 671 O O . PRO A 1 87 ? 14.634 10.194 6.868 1.00 55.41 87 PRO A O 1
ATOM 674 N N . GLU A 1 88 ? 16.501 10.646 5.772 1.00 54.41 88 GLU A N 1
ATOM 675 C CA . GLU A 1 88 ? 16.464 12.084 6.086 1.00 54.41 88 GLU A CA 1
ATOM 676 C C . GLU A 1 88 ? 15.331 12.839 5.369 1.00 54.41 88 GLU A C 1
ATOM 678 O O . GLU A 1 88 ? 14.683 13.711 5.952 1.00 54.41 88 GLU A O 1
ATOM 683 N N . ARG A 1 89 ? 15.050 12.498 4.105 1.00 58.59 89 ARG A N 1
ATOM 684 C CA . ARG A 1 89 ? 13.984 13.119 3.296 1.00 58.59 89 ARG A CA 1
ATOM 685 C C . ARG A 1 89 ? 12.608 12.670 3.778 1.00 58.59 89 ARG A C 1
ATOM 687 O O . ARG A 1 89 ? 11.708 13.501 3.925 1.00 58.59 89 ARG A O 1
ATOM 694 N N . LEU A 1 90 ? 12.468 11.380 4.078 1.00 56.44 90 LEU A N 1
ATOM 695 C CA . LEU A 1 90 ? 11.262 10.825 4.681 1.00 56.44 90 LEU A CA 1
ATOM 696 C C . LEU A 1 90 ? 11.126 11.227 6.147 1.00 56.44 90 LEU A C 1
ATOM 698 O O . LEU A 1 90 ? 10.039 11.627 6.531 1.00 56.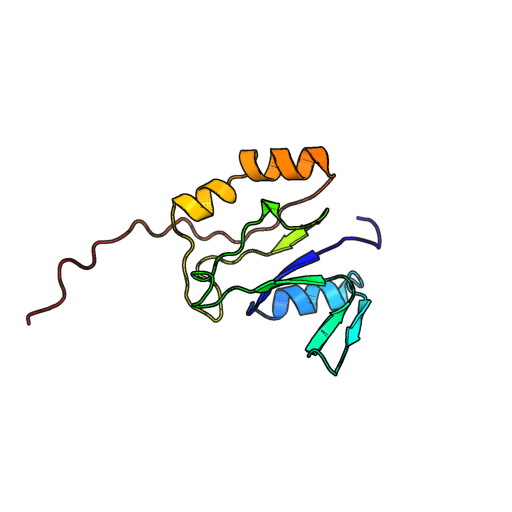44 90 LEU A O 1
ATOM 702 N N . GLN A 1 91 ? 12.191 11.248 6.950 1.00 50.72 91 GLN A N 1
ATOM 703 C CA . GLN A 1 91 ? 12.152 11.755 8.327 1.00 50.72 91 GLN A CA 1
ATOM 704 C C . GLN A 1 91 ? 11.776 13.225 8.362 1.00 50.72 91 GLN A C 1
ATOM 706 O O . GLN A 1 91 ? 11.050 13.602 9.261 1.00 50.72 91 GLN A O 1
ATOM 711 N N . LEU A 1 92 ? 12.176 14.069 7.409 1.00 48.16 92 LEU A N 1
ATOM 712 C CA . LEU A 1 92 ? 11.724 15.464 7.401 1.00 48.16 92 LEU A CA 1
ATOM 713 C C . LEU A 1 92 ? 10.202 15.573 7.191 1.00 48.16 92 LEU A C 1
ATOM 715 O O . LEU A 1 92 ? 9.548 16.425 7.798 1.00 48.16 92 LEU A O 1
ATOM 719 N N . LYS A 1 93 ? 9.625 14.696 6.358 1.00 53.56 93 LYS A N 1
ATOM 720 C CA . LYS A 1 93 ? 8.170 14.580 6.174 1.00 53.56 93 LYS A CA 1
ATOM 721 C C . LYS A 1 93 ? 7.521 13.994 7.431 1.00 53.56 93 LYS A C 1
ATOM 723 O O . LYS A 1 93 ? 6.603 14.608 7.958 1.00 53.56 93 LYS A O 1
ATOM 728 N N . CYS A 1 94 ? 8.051 12.883 7.940 1.00 49.88 94 CYS A N 1
ATOM 729 C CA . CYS A 1 94 ? 7.572 12.158 9.109 1.00 49.88 94 CYS A CA 1
ATOM 730 C C . CYS A 1 94 ? 7.727 12.941 10.419 1.00 49.88 94 CYS A C 1
ATOM 732 O O . CYS A 1 94 ? 6.863 12.843 11.266 1.00 49.88 94 CYS A O 1
ATOM 734 N N . HIS A 1 95 ? 8.763 13.756 10.605 1.00 51.06 95 HIS A N 1
ATOM 735 C CA . HIS A 1 95 ? 8.983 14.584 11.798 1.00 51.06 95 HIS A CA 1
ATOM 736 C C . HIS A 1 95 ? 7.983 15.741 11.858 1.00 51.06 95 HIS A C 1
ATOM 738 O O . HIS A 1 95 ? 7.558 16.144 12.935 1.00 51.06 95 HIS A O 1
ATOM 744 N N . ARG A 1 96 ? 7.550 16.245 10.694 1.00 51.00 96 ARG A N 1
ATOM 745 C CA . ARG A 1 96 ? 6.439 17.201 10.607 1.00 51.00 96 ARG A CA 1
ATOM 746 C C . ARG A 1 96 ? 5.073 16.564 10.884 1.00 51.00 96 ARG A C 1
ATOM 748 O O . ARG A 1 96 ? 4.139 17.313 11.151 1.00 51.00 96 ARG A O 1
ATOM 755 N N . SER A 1 97 ? 4.944 15.237 10.813 1.00 52.53 97 SER A N 1
ATOM 756 C CA . SER A 1 97 ? 3.660 14.527 10.942 1.00 52.53 97 SER A CA 1
ATOM 757 C C . SER A 1 97 ? 3.560 13.484 12.066 1.00 52.53 97 SER A C 1
ATOM 759 O O . SER A 1 97 ? 2.443 13.111 12.383 1.00 52.53 97 SER A O 1
ATOM 761 N N . GLY A 1 98 ? 4.658 13.068 12.707 1.00 53.44 98 GLY A N 1
ATOM 762 C CA . GLY A 1 98 ? 4.703 12.036 13.759 1.00 53.44 98 GLY A CA 1
ATOM 763 C C . GLY A 1 98 ? 5.046 10.598 13.320 1.00 53.44 98 GLY A C 1
ATOM 764 O O . GLY A 1 98 ? 5.055 9.708 14.162 1.00 53.44 98 GLY A O 1
ATOM 765 N N 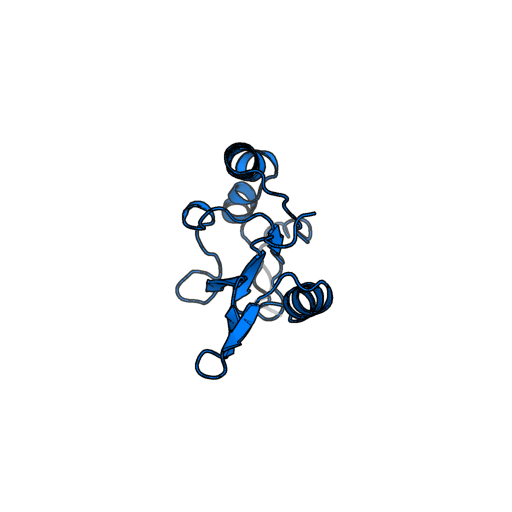. ASN A 1 99 ? 5.385 10.363 12.048 1.00 54.81 99 ASN A N 1
ATOM 766 C CA . ASN A 1 99 ? 5.279 9.040 11.406 1.00 54.81 99 ASN A CA 1
ATOM 767 C C . ASN A 1 99 ? 6.533 8.127 11.528 1.00 54.81 99 ASN A C 1
ATOM 769 O O . ASN A 1 99 ? 7.661 8.609 11.640 1.00 54.81 99 ASN A O 1
ATOM 773 N N . LEU A 1 100 ? 6.366 6.802 11.396 1.00 56.69 100 LEU A N 1
ATOM 774 C CA . LEU A 1 100 ? 7.414 5.764 11.375 1.00 56.69 100 LEU A CA 1
ATOM 775 C C . LEU A 1 100 ? 7.524 5.081 9.994 1.00 56.69 100 LEU A C 1
ATOM 777 O O . LEU A 1 100 ? 6.553 4.568 9.459 1.00 56.69 100 LEU A O 1
ATOM 781 N N . LEU A 1 101 ? 8.721 4.990 9.412 1.00 59.41 101 LEU A N 1
ATOM 782 C CA . LEU A 1 101 ? 8.928 4.276 8.144 1.00 59.41 101 LEU A CA 1
ATOM 783 C C . LEU A 1 101 ? 9.361 2.823 8.391 1.00 59.41 101 LEU A C 1
ATOM 785 O O . LEU A 1 101 ? 10.362 2.599 9.068 1.00 59.41 101 LEU A O 1
ATOM 789 N N . ALA A 1 102 ? 8.673 1.851 7.785 1.00 60.41 102 ALA A N 1
ATOM 790 C CA . ALA A 1 102 ? 9.133 0.463 7.720 1.00 60.41 102 ALA A CA 1
ATOM 791 C C . ALA A 1 102 ? 9.297 0.049 6.256 1.00 60.41 102 ALA A C 1
ATOM 793 O O . ALA A 1 102 ? 8.351 -0.380 5.600 1.00 60.41 102 ALA A O 1
ATOM 794 N N . SER A 1 103 ? 10.513 0.179 5.735 1.00 59.28 103 SER A N 1
ATOM 795 C CA . SER A 1 103 ? 10.823 -0.230 4.370 1.00 59.28 103 SER A CA 1
ATOM 796 C C . SER A 1 103 ? 11.717 -1.463 4.362 1.00 59.28 103 SER A C 1
ATOM 798 O O . SER A 1 103 ? 12.701 -1.528 5.098 1.00 59.28 103 SER A O 1
ATOM 800 N N . GLN A 1 104 ? 11.386 -2.433 3.509 1.00 56.09 104 GLN A N 1
ATOM 801 C CA . GLN A 1 104 ? 12.361 -3.406 3.032 1.00 56.09 104 GLN A CA 1
ATOM 802 C C . GLN A 1 104 ? 12.899 -2.892 1.696 1.00 56.09 104 GLN A C 1
ATOM 804 O O . GLN A 1 104 ? 12.395 -3.227 0.626 1.00 56.09 104 GLN A O 1
ATOM 809 N N . VAL A 1 105 ? 13.914 -2.030 1.772 1.00 51.88 105 VAL A N 1
ATOM 810 C CA . VAL A 1 105 ? 14.737 -1.685 0.609 1.00 51.88 105 VAL A CA 1
ATOM 811 C C . VAL A 1 105 ? 15.862 -2.708 0.559 1.00 51.88 105 VAL A C 1
ATOM 813 O O . VAL A 1 105 ? 16.753 -2.696 1.408 1.00 51.88 105 VAL A O 1
ATOM 816 N N . SER A 1 106 ? 15.822 -3.609 -0.421 1.00 42.59 106 SER A N 1
ATOM 817 C CA . SER A 1 106 ? 17.048 -4.296 -0.834 1.00 42.59 106 SER A CA 1
ATOM 818 C C . SER A 1 106 ? 17.995 -3.216 -1.367 1.00 42.59 106 SER A C 1
ATOM 820 O O . SER A 1 106 ? 17.492 -2.294 -2.016 1.00 42.59 106 SER A O 1
ATOM 822 N N . PRO A 1 107 ? 19.317 -3.261 -1.103 1.00 41.22 107 PRO A N 1
ATOM 823 C CA . PRO A 1 107 ? 20.234 -2.244 -1.617 1.00 41.22 107 PRO A CA 1
ATOM 824 C C . PRO A 1 107 ? 19.977 -2.040 -3.115 1.00 41.22 107 PRO A C 1
ATOM 826 O O . PRO A 1 107 ? 19.699 -3.031 -3.801 1.00 41.22 107 PRO A O 1
ATOM 829 N N . PRO A 1 108 ? 19.985 -0.786 -3.609 1.00 43.78 108 PRO A N 1
ATOM 830 C CA . PRO A 1 108 ? 19.714 -0.520 -5.012 1.00 43.78 108 PRO A CA 1
ATOM 831 C C . PRO A 1 108 ? 20.622 -1.427 -5.835 1.00 43.78 108 PRO A C 1
ATOM 833 O O . PRO A 1 108 ? 21.836 -1.416 -5.639 1.00 43.78 108 PRO A O 1
ATOM 836 N N . CYS A 1 109 ? 20.037 -2.257 -6.703 1.00 39.38 109 CYS A N 1
ATOM 837 C CA . CYS A 1 109 ? 20.829 -2.883 -7.744 1.00 39.38 109 CYS A CA 1
ATOM 838 C C . CYS A 1 109 ? 21.429 -1.720 -8.527 1.00 39.38 109 CYS A C 1
ATOM 840 O O . CYS A 1 109 ? 20.687 -0.956 -9.148 1.00 39.38 109 CYS A O 1
ATOM 842 N N . ASP A 1 110 ? 22.745 -1.536 -8.430 1.00 40.62 110 ASP A N 1
ATOM 843 C CA . ASP A 1 110 ? 23.464 -0.742 -9.411 1.00 40.62 110 ASP A CA 1
ATOM 844 C C . ASP A 1 110 ? 22.996 -1.227 -10.788 1.00 40.62 110 ASP A C 1
ATOM 846 O O . ASP A 1 110 ? 22.857 -2.437 -10.990 1.00 40.62 110 ASP A O 1
ATOM 850 N N . ASP A 1 111 ? 22.678 -0.296 -11.692 1.00 40.34 111 ASP A N 1
ATOM 851 C CA . ASP A 1 111 ? 22.450 -0.586 -13.107 1.00 40.34 111 ASP A CA 1
ATOM 852 C C . ASP A 1 111 ? 23.668 -1.375 -13.620 1.00 40.34 111 ASP A C 1
ATOM 854 O O . ASP A 1 111 ? 24.665 -0.801 -14.061 1.00 40.34 111 ASP A O 1
ATOM 858 N N . ILE A 1 112 ? 23.629 -2.706 -13.526 1.00 35.12 112 ILE A N 1
ATOM 859 C CA . ILE A 1 112 ? 24.516 -3.569 -14.288 1.00 35.12 112 ILE A CA 1
ATOM 860 C C . ILE A 1 112 ? 23.989 -3.450 -15.704 1.00 35.12 112 ILE A C 1
ATOM 862 O O . ILE A 1 112 ? 22.964 -4.030 -16.058 1.00 35.12 112 ILE A O 1
ATOM 866 N N . SER A 1 113 ? 24.682 -2.604 -16.458 1.00 30.97 113 SER A N 1
ATOM 867 C CA . SER A 1 113 ? 24.600 -2.419 -17.894 1.00 30.97 113 SER A CA 1
ATOM 868 C C . SER A 1 113 ? 23.981 -3.620 -18.610 1.00 30.97 113 SER A C 1
ATOM 870 O O . SER A 1 113 ? 24.593 -4.682 -18.705 1.00 30.97 113 SER A O 1
ATOM 872 N N . LEU A 1 114 ? 22.816 -3.416 -19.224 1.00 36.91 114 LEU A N 1
ATOM 873 C CA . LEU A 1 114 ? 22.375 -4.196 -20.385 1.00 36.91 114 LEU A CA 1
ATOM 874 C C . LEU A 1 114 ? 23.217 -3.807 -21.620 1.00 36.91 114 LEU A C 1
ATOM 876 O O . LEU A 1 114 ? 22.692 -3.466 -22.672 1.00 36.91 114 LEU A O 1
ATOM 880 N N . GLU A 1 115 ? 24.541 -3.850 -21.482 1.00 33.44 115 GLU A N 1
ATOM 881 C CA . GLU A 1 115 ? 25.510 -3.878 -22.577 1.00 33.44 115 GLU A CA 1
ATOM 882 C C . GLU A 1 115 ? 26.174 -5.253 -22.505 1.00 33.44 115 GLU A C 1
ATOM 884 O O . GLU A 1 115 ? 27.159 -5.448 -21.794 1.00 33.44 115 GLU A O 1
ATOM 889 N N . GLY A 1 116 ? 25.586 -6.231 -23.194 1.00 35.50 116 GLY A N 1
ATOM 890 C CA . GLY A 1 116 ? 26.218 -7.536 -23.388 1.00 35.50 116 GLY A CA 1
ATOM 891 C C . GLY A 1 116 ? 25.331 -8.737 -23.099 1.00 35.50 116 GLY A C 1
ATOM 892 O O . GLY A 1 116 ? 25.665 -9.531 -22.229 1.00 35.50 116 GLY A O 1
ATOM 893 N N . LEU A 1 117 ? 24.237 -8.898 -23.851 1.00 34.28 117 LEU A N 1
ATOM 894 C CA . LEU A 1 117 ? 23.693 -10.221 -24.202 1.00 34.28 117 LEU A CA 1
ATOM 895 C C . LEU A 1 117 ? 22.748 -10.125 -25.417 1.00 34.28 117 LEU A C 1
ATOM 897 O O . LEU A 1 117 ? 21.640 -10.646 -25.426 1.00 34.28 117 LEU A O 1
ATOM 901 N N . GLU A 1 118 ? 23.230 -9.478 -26.479 1.00 41.03 118 GLU A N 1
ATOM 902 C CA . GLU A 1 118 ? 22.966 -9.943 -27.842 1.00 41.03 118 GLU A CA 1
ATOM 903 C C . GLU A 1 118 ? 24.299 -10.453 -28.409 1.00 41.03 118 GLU A C 1
ATOM 905 O O . GLU A 1 118 ? 25.314 -9.768 -28.314 1.00 41.03 118 GLU A O 1
ATOM 910 N N . GLN A 1 119 ? 24.261 -11.646 -29.012 1.00 36.78 119 GLN A N 1
ATOM 911 C CA . GLN A 1 119 ? 25.354 -12.405 -29.647 1.00 36.78 119 GLN A CA 1
ATOM 912 C C . GLN A 1 119 ? 26.216 -13.310 -28.742 1.00 36.78 119 GLN A C 1
ATOM 914 O O . GLN A 1 119 ? 27.365 -12.993 -28.437 1.00 36.78 119 GLN A O 1
ATOM 919 N N . ARG A 1 120 ? 25.728 -14.525 -28.457 1.00 36.28 120 ARG A N 1
ATOM 920 C CA . ARG A 1 120 ? 26.188 -15.794 -29.077 1.00 36.28 120 ARG A CA 1
ATOM 921 C C . ARG A 1 120 ? 25.592 -17.016 -28.389 1.00 36.28 120 ARG A C 1
ATOM 923 O O . ARG A 1 120 ? 25.477 -16.996 -27.148 1.00 36.28 120 ARG A O 1
#

Sequence (120 aa):
MGPNLKIVVQDPSFSAYIDSSVIIGQVGKFVDNVGKYKNIEYMTCGPQTNFFTDLLSISSTELIFFNSPNNPTGHAATRKQSCFMEPERLQLKCHRSGNLLASQVSPPCDDISLEGLEQR

pLDDT: mean 70.54, std 17.52, range [30.97, 91.75]

Radius of gyration: 16.1 Å; chains: 1; bounding box: 43×33×49 Å

Foldseek 3Di:
DDLAAQEEEEVVADCVVVVVCVVVNNWADQDVVVRDTHSYHYHHQDPVCVGDDPPVPDPQHQEYEDEAVGPPPSNGDDPVRVVCVDCVNVCVVCVVRVHDYDYPHDDHDDPPDPPDPDDD